Protein AF-S3ME05-F1 (afdb_monomer_lite)

Organism: NCBI:txid1125702

Secondary structure (DSSP, 8-state):
---HHHHHHH-HHHHHHTT--TTSPPPPHHHHHHHHHHHHHTT-HHHHHHHHHHHHHHTT-S--TT--------PPP-----HHHHHHHTSS-------

InterPro domains:
  IPR008490 Transposase InsH, N-terminal [PF05598] (5-38)

Structure (mmCIF, N/CA/C/O backbone):
data_AF-S3ME05-F1
#
_entry.id   AF-S3ME05-F1
#
loop_
_atom_site.group_PDB
_atom_site.id
_atom_site.type_symbol
_atom_site.label_atom_id
_atom_site.label_alt_id
_atom_site.label_comp_id
_atom_site.label_asym_id
_atom_site.label_entity_id
_atom_site.label_seq_id
_atom_site.pdbx_PDB_ins_code
_atom_site.Cartn_x
_atom_site.Cartn_y
_atom_site.Cartn_z
_atom_site.occupancy
_atom_site.B_iso_or_equiv
_atom_site.auth_seq_id
_atom_site.auth_comp_id
_atom_site.auth_asym_id
_atom_site.auth_atom_id
_atom_site.pdbx_PDB_model_num
ATOM 1 N N . MET A 1 1 ? 15.955 -0.410 4.657 1.00 43.22 1 MET A N 1
ATOM 2 C CA . MET A 1 1 ? 15.438 0.116 3.371 1.00 43.22 1 MET A CA 1
ATOM 3 C C . MET A 1 1 ? 14.282 -0.781 2.953 1.00 43.22 1 MET A C 1
ATOM 5 O O . MET A 1 1 ? 14.539 -1.882 2.508 1.00 43.22 1 MET A O 1
ATOM 9 N N . SER A 1 2 ? 13.024 -0.397 3.193 1.00 52.50 2 SER A N 1
ATOM 10 C CA . SER A 1 2 ? 11.872 -1.231 2.802 1.00 52.50 2 SER A CA 1
ATOM 11 C C . SER A 1 2 ? 11.170 -0.591 1.611 1.00 52.50 2 SER A C 1
ATOM 13 O O . SER A 1 2 ? 10.152 0.081 1.776 1.00 52.50 2 SER A O 1
ATOM 15 N N . THR A 1 3 ? 11.734 -0.747 0.411 1.00 67.25 3 THR A N 1
ATOM 16 C CA . THR A 1 3 ? 10.977 -0.430 -0.805 1.00 67.25 3 THR A CA 1
ATOM 17 C C . THR A 1 3 ? 9.846 -1.457 -0.959 1.00 67.25 3 THR A C 1
ATOM 19 O O . THR A 1 3 ? 9.983 -2.595 -0.499 1.00 67.25 3 THR A O 1
ATOM 22 N N . PRO A 1 4 ? 8.703 -1.097 -1.567 1.00 73.00 4 PRO A N 1
ATOM 23 C CA . PRO A 1 4 ? 7.631 -2.055 -1.835 1.00 73.00 4 PRO A CA 1
ATOM 24 C C . PRO A 1 4 ? 8.122 -3.303 -2.586 1.00 73.00 4 PRO A C 1
ATOM 26 O O . PRO A 1 4 ? 7.667 -4.402 -2.302 1.00 73.00 4 PRO A O 1
ATOM 29 N N . GLU A 1 5 ? 9.113 -3.156 -3.468 1.00 81.06 5 GLU A N 1
ATOM 30 C CA . GLU A 1 5 ? 9.746 -4.268 -4.190 1.00 81.06 5 GLU A CA 1
ATOM 31 C C . GLU A 1 5 ? 10.402 -5.276 -3.237 1.00 81.06 5 GLU A C 1
ATOM 33 O O . GLU A 1 5 ? 10.290 -6.484 -3.442 1.00 81.06 5 GLU A O 1
ATOM 38 N N . TYR A 1 6 ? 11.080 -4.789 -2.189 1.00 82.12 6 TYR A N 1
ATOM 39 C CA . TYR A 1 6 ? 11.719 -5.642 -1.189 1.00 82.12 6 TYR A CA 1
ATOM 40 C C . TYR A 1 6 ? 10.676 -6.485 -0.458 1.00 82.12 6 TYR A C 1
ATOM 42 O O . TYR A 1 6 ? 10.831 -7.695 -0.361 1.00 82.12 6 TYR A O 1
ATOM 50 N N . GLN A 1 7 ? 9.567 -5.872 -0.029 1.00 81.62 7 GLN A N 1
ATOM 51 C CA . GLN A 1 7 ? 8.485 -6.598 0.645 1.00 81.62 7 GLN A CA 1
ATOM 52 C C . GLN A 1 7 ? 7.861 -7.672 -0.250 1.00 81.62 7 GLN A C 1
ATOM 54 O O . GLN A 1 7 ? 7.490 -8.737 0.238 1.00 81.62 7 GLN A O 1
ATOM 59 N N . ILE A 1 8 ? 7.735 -7.402 -1.553 1.00 86.50 8 ILE A N 1
ATOM 60 C CA . ILE A 1 8 ? 7.190 -8.373 -2.508 1.00 86.50 8 ILE A CA 1
ATOM 61 C C . ILE A 1 8 ? 8.155 -9.548 -2.680 1.00 86.50 8 ILE A C 1
ATOM 63 O O . ILE A 1 8 ? 7.709 -10.688 -2.652 1.00 86.50 8 ILE A O 1
ATOM 67 N N . ASN A 1 9 ? 9.459 -9.295 -2.810 1.00 84.62 9 ASN A N 1
ATOM 68 C CA . ASN A 1 9 ? 10.458 -10.362 -2.942 1.00 84.62 9 ASN A CA 1
ATOM 69 C C . ASN A 1 9 ? 10.642 -11.183 -1.655 1.00 84.62 9 ASN A C 1
ATOM 71 O O . ASN A 1 9 ? 10.873 -12.386 -1.724 1.00 84.62 9 ASN A O 1
ATOM 75 N N . ASP A 1 10 ? 10.549 -10.545 -0.490 1.00 85.19 10 ASP A N 1
ATOM 76 C CA . ASP A 1 10 ? 10.805 -11.168 0.813 1.00 85.19 10 ASP A CA 1
ATOM 77 C C . ASP A 1 10 ? 9.643 -12.063 1.282 1.00 85.19 10 ASP A C 1
ATOM 79 O O . ASP A 1 10 ? 9.837 -13.023 2.027 1.00 85.19 10 ASP A O 1
ATOM 83 N N . ARG A 1 11 ? 8.410 -11.784 0.832 1.00 87.19 11 ARG A N 1
ATOM 84 C CA . ARG A 1 11 ? 7.201 -12.411 1.384 1.00 87.19 11 ARG A CA 1
ATOM 85 C C . ARG A 1 11 ? 6.371 -13.113 0.319 1.00 87.19 11 ARG A C 1
ATOM 87 O O . ARG A 1 11 ? 5.577 -12.493 -0.386 1.00 87.19 11 ARG A O 1
ATOM 94 N N . LEU A 1 12 ? 6.426 -14.449 0.315 1.00 87.44 12 LEU A N 1
ATOM 95 C CA . LEU A 1 12 ? 5.583 -15.295 -0.546 1.00 87.44 12 LEU A CA 1
ATOM 96 C C . LEU A 1 12 ? 4.080 -15.017 -0.375 1.00 87.44 12 LEU A C 1
ATOM 98 O O . LEU A 1 12 ? 3.326 -15.060 -1.346 1.00 87.44 12 LEU A O 1
ATOM 102 N N . SER A 1 13 ? 3.632 -14.704 0.847 1.00 85.75 13 SER A N 1
ATOM 103 C CA . SER A 1 13 ? 2.241 -14.310 1.104 1.00 85.75 13 SER A CA 1
ATOM 104 C C . SER A 1 13 ? 1.866 -13.019 0.375 1.00 85.75 13 SER A C 1
ATOM 106 O O . SER A 1 13 ? 0.742 -12.900 -0.112 1.00 85.75 13 SER A O 1
ATOM 108 N N . PHE A 1 14 ? 2.809 -12.084 0.236 1.00 85.88 14 PHE A N 1
ATOM 109 C CA . PHE A 1 14 ? 2.587 -10.826 -0.462 1.00 85.88 14 PHE A CA 1
ATOM 110 C C . PHE A 1 14 ? 2.655 -10.993 -1.984 1.00 85.88 14 PHE A C 1
ATOM 112 O O . PHE A 1 14 ? 1.796 -10.454 -2.679 1.00 85.88 14 PHE A O 1
ATOM 119 N N . MET A 1 15 ? 3.560 -11.832 -2.507 1.00 90.44 15 MET A N 1
ATOM 120 C CA . MET A 1 15 ? 3.529 -12.246 -3.922 1.00 90.44 15 MET A CA 1
ATOM 121 C C . MET A 1 15 ? 2.179 -12.867 -4.285 1.00 90.44 15 MET A C 1
ATOM 123 O O . MET A 1 15 ? 1.537 -12.442 -5.244 1.00 90.44 15 MET A O 1
ATOM 127 N N . ARG A 1 16 ? 1.701 -13.816 -3.466 1.00 90.19 16 ARG A N 1
ATOM 128 C CA . ARG A 1 16 ? 0.402 -14.470 -3.664 1.00 90.19 16 ARG A CA 1
ATOM 129 C C . ARG A 1 16 ? -0.751 -13.471 -3.614 1.00 90.19 16 ARG A C 1
ATOM 131 O O . ARG A 1 16 ? -1.663 -13.577 -4.426 1.00 90.19 16 ARG A O 1
ATOM 138 N N . PHE A 1 17 ? -0.713 -12.510 -2.690 1.00 88.56 17 PHE A N 1
ATOM 139 C CA . PHE A 1 17 ? -1.711 -11.440 -2.611 1.00 88.56 17 PHE A CA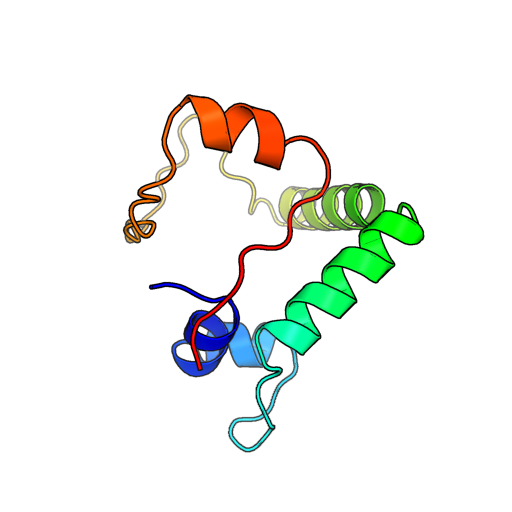 1
ATOM 140 C C . PHE A 1 17 ? -1.748 -10.585 -3.886 1.00 88.56 17 PHE A C 1
ATOM 142 O O . PHE A 1 17 ? -2.828 -10.249 -4.363 1.00 88.56 17 PHE A O 1
ATOM 149 N N . LEU A 1 18 ? -0.585 -10.281 -4.467 1.00 89.81 18 LEU A N 1
ATOM 150 C CA . LEU A 1 18 ? -0.470 -9.548 -5.731 1.00 89.81 18 LEU A CA 1
ATOM 151 C C . LEU A 1 18 ? -0.731 -10.413 -6.975 1.00 89.81 18 LEU A C 1
ATOM 153 O O . LEU A 1 18 ? -0.693 -9.895 -8.088 1.00 89.81 18 LEU A O 1
ATOM 157 N N . GLY A 1 19 ? -0.992 -11.712 -6.804 1.00 91.38 19 GLY A N 1
ATOM 158 C CA . GLY A 1 19 ? -1.183 -12.650 -7.910 1.00 91.38 19 GLY A CA 1
ATOM 159 C C . GLY A 1 19 ? 0.096 -12.961 -8.692 1.00 91.38 19 GLY A C 1
ATOM 160 O O . GLY A 1 19 ? 0.003 -13.441 -9.816 1.00 91.38 19 GLY A O 1
ATOM 161 N N . LEU A 1 20 ? 1.271 -12.690 -8.116 1.00 91.69 20 LEU A N 1
ATOM 162 C CA . LEU A 1 20 ? 2.569 -12.975 -8.722 1.00 91.69 20 LEU A CA 1
ATOM 163 C C . LEU A 1 20 ? 3.005 -14.409 -8.398 1.00 91.69 20 LEU A C 1
ATOM 165 O O . LEU A 1 20 ? 3.000 -14.837 -7.239 1.00 91.69 20 LEU A O 1
ATOM 169 N N . GLY A 1 21 ? 3.414 -15.149 -9.423 1.00 90.56 21 GLY A N 1
ATOM 170 C CA . GLY A 1 21 ? 4.116 -16.419 -9.297 1.00 90.56 21 GLY A CA 1
ATOM 171 C C . GLY A 1 21 ? 5.572 -16.233 -8.859 1.00 90.56 21 GLY A C 1
ATOM 172 O O . GLY A 1 21 ? 6.169 -15.178 -9.037 1.00 90.56 21 GLY A O 1
ATOM 173 N N . ILE A 1 22 ? 6.185 -17.297 -8.332 1.00 85.25 22 ILE A N 1
ATOM 174 C CA . ILE A 1 22 ? 7.575 -17.283 -7.819 1.00 85.25 22 ILE A CA 1
ATOM 175 C C . ILE A 1 22 ? 8.597 -16.859 -8.892 1.00 85.25 22 ILE A C 1
ATOM 177 O O . ILE A 1 22 ? 9.647 -16.313 -8.574 1.00 85.25 22 ILE A O 1
ATOM 181 N N . LYS A 1 23 ? 8.301 -17.131 -10.167 1.00 88.69 23 LYS A N 1
ATOM 182 C CA . LYS A 1 23 ? 9.167 -16.790 -11.305 1.00 88.69 23 LYS A CA 1
ATOM 183 C C . LYS A 1 23 ? 8.789 -15.469 -11.976 1.00 88.69 23 LYS A C 1
ATOM 185 O O . LYS A 1 23 ? 9.461 -15.074 -12.928 1.00 88.69 23 LYS A O 1
ATOM 190 N N . ASP A 1 24 ? 7.719 -14.820 -11.525 1.00 90.06 24 ASP A N 1
ATOM 191 C CA . ASP A 1 24 ? 7.256 -13.584 -12.138 1.00 90.06 24 ASP A CA 1
ATOM 192 C C . ASP A 1 24 ? 8.172 -12.431 -11.748 1.00 90.06 24 ASP A C 1
ATOM 194 O O . ASP A 1 24 ? 8.711 -12.358 -10.642 1.00 90.06 24 ASP A O 1
ATOM 198 N N . LYS A 1 25 ? 8.348 -11.499 -12.684 1.00 89.12 25 LYS A N 1
ATOM 199 C CA . LYS A 1 25 ? 9.157 -10.313 -12.440 1.00 89.12 25 LYS A CA 1
ATOM 200 C C . LYS A 1 25 ? 8.434 -9.405 -11.446 1.00 89.12 25 LYS A C 1
ATOM 202 O O . LYS A 1 25 ? 7.368 -8.874 -11.754 1.00 89.12 25 LYS A O 1
ATOM 207 N N . VAL A 1 26 ? 9.056 -9.174 -10.292 1.00 89.00 26 VAL A N 1
ATOM 208 C CA . VAL A 1 26 ? 8.588 -8.165 -9.339 1.00 89.00 26 VAL A CA 1
ATOM 209 C C . VAL A 1 26 ? 8.732 -6.774 -9.976 1.00 89.00 26 VAL A C 1
ATOM 211 O O . VAL A 1 26 ? 9.803 -6.463 -10.510 1.00 89.00 26 VAL A O 1
ATOM 214 N N . PRO A 1 27 ? 7.672 -5.942 -9.973 1.00 88.62 27 PRO A N 1
ATOM 215 C CA . PRO A 1 27 ? 7.748 -4.573 -10.469 1.00 88.62 27 PRO A CA 1
ATOM 216 C C . PRO A 1 27 ? 8.809 -3.780 -9.713 1.00 88.62 27 PRO A C 1
ATOM 218 O O . PRO A 1 27 ? 8.881 -3.888 -8.492 1.00 88.62 27 PRO A O 1
ATOM 221 N N . ASP A 1 28 ? 9.585 -2.968 -10.428 1.00 87.50 28 ASP A N 1
ATOM 222 C CA . ASP A 1 28 ? 10.562 -2.083 -9.797 1.00 87.50 28 ASP A CA 1
ATOM 223 C C . ASP A 1 28 ? 9.895 -0.851 -9.140 1.00 87.50 28 ASP A C 1
ATOM 225 O O . ASP A 1 28 ? 8.706 -0.566 -9.326 1.00 87.50 28 ASP A O 1
ATOM 229 N N . ALA A 1 29 ? 10.664 -0.080 -8.373 1.00 83.19 29 ALA A N 1
ATOM 230 C CA . ALA A 1 29 ? 10.200 1.044 -7.572 1.00 83.19 29 ALA A CA 1
ATOM 231 C C . ALA A 1 29 ? 9.581 2.114 -8.465 1.00 83.19 29 ALA A C 1
ATOM 233 O O . ALA A 1 29 ? 8.578 2.728 -8.103 1.00 83.19 29 ALA A O 1
ATOM 234 N N . LYS A 1 30 ? 10.144 2.299 -9.663 1.00 86.44 30 LYS A N 1
ATOM 235 C CA . LYS A 1 30 ? 9.642 3.236 -10.666 1.00 86.44 30 LYS A CA 1
ATOM 236 C C . LYS A 1 30 ? 8.277 2.804 -11.194 1.00 86.44 30 LYS A C 1
ATOM 238 O O . LYS A 1 30 ? 7.391 3.642 -11.350 1.00 86.44 30 LYS A O 1
ATOM 243 N N . THR A 1 31 ? 8.086 1.511 -11.432 1.00 89.25 31 THR A N 1
ATOM 244 C CA . THR A 1 31 ? 6.815 0.933 -11.879 1.00 89.25 31 THR A CA 1
ATOM 245 C C . THR A 1 31 ? 5.741 1.084 -10.806 1.00 89.25 31 THR A C 1
ATOM 247 O O . THR A 1 31 ? 4.626 1.515 -11.104 1.00 89.25 31 THR A O 1
ATOM 250 N N . ILE A 1 32 ? 6.082 0.802 -9.547 1.00 87.75 32 ILE A N 1
ATOM 251 C CA . ILE A 1 32 ? 5.168 0.951 -8.405 1.00 87.75 32 ILE A CA 1
ATOM 252 C C . ILE A 1 32 ? 4.805 2.424 -8.185 1.00 87.75 32 ILE A C 1
ATOM 254 O O . ILE A 1 32 ? 3.642 2.749 -7.939 1.00 87.75 32 ILE A O 1
ATOM 258 N N . TRP A 1 33 ? 5.774 3.328 -8.326 1.00 87.50 33 TRP A N 1
ATOM 259 C CA . TRP A 1 33 ? 5.534 4.766 -8.252 1.00 87.50 33 TRP A CA 1
ATOM 260 C C . TRP A 1 33 ? 4.588 5.244 -9.359 1.00 87.50 33 TRP A C 1
ATOM 262 O O . TRP A 1 33 ? 3.587 5.891 -9.063 1.00 87.50 33 TRP A O 1
ATOM 272 N N . LEU A 1 34 ? 4.828 4.855 -10.615 1.00 90.81 34 LEU A N 1
ATOM 273 C CA . LEU A 1 34 ? 3.966 5.235 -11.738 1.00 90.81 34 LEU A CA 1
ATOM 274 C C . LEU A 1 34 ? 2.533 4.711 -11.567 1.00 90.81 34 LEU A C 1
ATOM 276 O O . LEU A 1 34 ? 1.570 5.390 -11.917 1.00 90.81 34 LEU A O 1
ATOM 280 N N . PHE A 1 35 ? 2.381 3.506 -11.015 1.00 89.88 35 PHE A N 1
ATOM 281 C CA . PHE A 1 35 ? 1.073 2.967 -10.653 1.00 89.88 35 PHE A CA 1
ATOM 282 C C . PHE A 1 35 ? 0.367 3.853 -9.619 1.00 89.88 35 PHE A C 1
ATOM 284 O O . PHE A 1 35 ? -0.802 4.194 -9.804 1.00 89.88 35 PHE A O 1
ATOM 291 N N . LYS A 1 36 ? 1.076 4.271 -8.564 1.00 87.88 36 LYS A N 1
ATOM 292 C CA . LYS A 1 36 ? 0.534 5.169 -7.537 1.00 87.88 36 LYS A CA 1
ATOM 293 C C . LYS A 1 36 ? 0.112 6.520 -8.122 1.00 87.88 36 LYS A C 1
ATOM 295 O O . LYS A 1 36 ? -0.990 6.968 -7.819 1.00 87.88 36 LYS A O 1
ATOM 300 N N . GLU A 1 37 ? 0.930 7.128 -8.978 1.00 91.44 37 GLU A N 1
ATOM 301 C CA . GLU A 1 37 ? 0.595 8.406 -9.626 1.00 91.44 37 GLU A CA 1
ATOM 302 C C . GLU A 1 37 ? -0.689 8.298 -10.447 1.00 91.44 37 GLU A C 1
ATOM 304 O O . GLU A 1 37 ? -1.610 9.089 -10.263 1.00 91.44 37 GLU A O 1
ATOM 309 N N . ARG A 1 38 ? -0.828 7.241 -11.255 1.00 94.69 38 ARG A N 1
ATOM 310 C CA . ARG A 1 38 ? -2.051 7.002 -12.038 1.00 94.69 38 ARG A CA 1
ATOM 311 C C . ARG A 1 38 ? -3.297 6.851 -11.163 1.00 94.69 38 ARG A C 1
ATOM 313 O O . ARG A 1 38 ? -4.382 7.276 -11.558 1.00 94.69 38 ARG A O 1
ATOM 320 N N . LEU A 1 39 ? -3.170 6.253 -9.975 1.00 93.50 39 LEU A N 1
ATOM 321 C CA . LEU A 1 39 ? -4.282 6.159 -9.023 1.00 93.50 39 LEU A CA 1
ATOM 322 C C . LEU A 1 39 ? -4.675 7.521 -8.440 1.00 93.50 39 LEU A C 1
ATOM 324 O O . LEU A 1 39 ? -5.861 7.749 -8.189 1.00 93.50 39 LEU A O 1
ATOM 328 N N . ILE A 1 40 ? -3.699 8.401 -8.210 1.00 90.00 40 ILE A N 1
ATOM 329 C CA . ILE A 1 40 ? -3.921 9.763 -7.711 1.00 90.00 40 ILE A CA 1
ATOM 330 C C . ILE A 1 40 ? -4.578 10.614 -8.798 1.00 90.00 40 ILE A C 1
ATOM 332 O O . ILE A 1 40 ? -5.625 11.209 -8.550 1.00 90.00 40 ILE A O 1
ATOM 336 N N . GLU A 1 41 ? -4.023 10.610 -10.011 1.00 92.62 41 GLU A N 1
ATOM 337 C CA . GLU A 1 41 ? -4.581 11.306 -11.177 1.00 92.62 41 GLU A CA 1
ATOM 338 C C . GLU A 1 41 ? -6.026 10.867 -11.449 1.00 92.62 41 GLU A C 1
ATOM 340 O O . GLU A 1 41 ? -6.914 11.693 -11.661 1.00 92.62 41 GLU A O 1
ATOM 345 N N . GLY A 1 42 ? -6.290 9.561 -11.354 1.00 94.25 42 GLY A N 1
ATOM 346 C CA . GLY A 1 42 ? -7.626 8.989 -11.499 1.00 94.25 42 GLY A CA 1
ATOM 347 C C . GLY A 1 42 ? -8.561 9.207 -10.304 1.00 94.25 42 GLY A C 1
ATOM 348 O O . GLY A 1 42 ? -9.699 8.736 -10.351 1.00 94.25 42 GLY A O 1
ATOM 349 N N . LYS A 1 43 ? -8.112 9.862 -9.219 1.00 92.62 43 LYS A N 1
ATOM 350 C CA . LYS A 1 43 ? -8.848 10.022 -7.945 1.00 92.62 43 LYS A CA 1
ATOM 351 C C . LYS A 1 43 ? -9.452 8.699 -7.448 1.00 92.62 43 LYS A C 1
ATOM 353 O O . LYS A 1 43 ? -10.573 8.644 -6.936 1.00 92.62 43 LYS A O 1
ATOM 358 N N . ALA A 1 44 ? -8.721 7.610 -7.671 1.00 93.75 44 ALA A N 1
ATOM 359 C CA . ALA A 1 44 ? -9.169 6.247 -7.418 1.00 93.75 44 ALA A CA 1
ATOM 360 C C . ALA A 1 44 ? -8.608 5.688 -6.107 1.00 93.75 44 ALA A C 1
ATOM 362 O O . ALA A 1 44 ? -9.189 4.755 -5.556 1.00 93.75 44 ALA A O 1
ATOM 363 N N . SER A 1 45 ? -7.510 6.261 -5.606 1.00 89.00 45 SER A N 1
ATOM 364 C CA . SER A 1 45 ? -6.836 5.828 -4.379 1.00 89.00 45 SER A CA 1
ATOM 365 C C . SER A 1 45 ? -7.802 5.730 -3.195 1.00 89.00 45 SER A C 1
ATOM 367 O O . SER A 1 45 ? -7.983 4.645 -2.651 1.00 89.00 45 SER A O 1
ATOM 369 N N . GLU A 1 46 ? -8.484 6.820 -2.853 1.00 89.38 46 GLU A N 1
ATOM 370 C CA . GLU A 1 46 ? -9.428 6.884 -1.729 1.00 89.38 46 GLU A CA 1
ATOM 371 C C . GLU A 1 46 ? -10.559 5.854 -1.869 1.00 89.38 46 GLU A C 1
ATOM 373 O O . GLU A 1 46 ? -10.784 5.038 -0.979 1.00 89.38 46 GLU A O 1
ATOM 378 N N . LYS A 1 47 ? -11.188 5.782 -3.048 1.00 93.38 47 LYS A N 1
ATOM 379 C CA . LYS A 1 47 ? -12.274 4.825 -3.321 1.00 93.38 47 LYS A CA 1
ATOM 380 C C . LYS A 1 47 ? -11.830 3.367 -3.176 1.00 93.38 47 LYS A C 1
ATOM 382 O O . LYS A 1 47 ? -12.617 2.523 -2.736 1.00 93.38 47 LYS A O 1
ATOM 387 N N . LEU A 1 48 ? -10.599 3.055 -3.584 1.00 93.00 48 LEU A N 1
ATOM 388 C CA . LEU A 1 48 ? -10.018 1.721 -3.439 1.00 93.00 48 LEU A CA 1
ATOM 389 C C . LEU A 1 48 ? -9.745 1.395 -1.970 1.00 93.00 48 LEU A C 1
ATOM 391 O O . LEU A 1 48 ? -10.109 0.304 -1.533 1.00 93.00 48 LEU A O 1
ATOM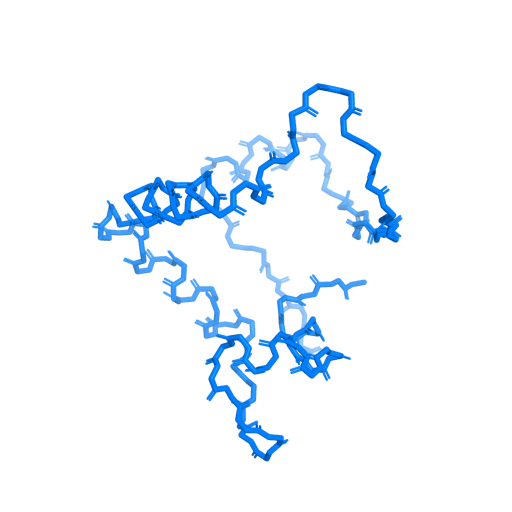 395 N N . PHE A 1 49 ? -9.180 2.336 -1.210 1.00 89.94 49 PHE A N 1
ATOM 396 C CA . PHE A 1 49 ? -8.958 2.176 0.229 1.00 89.94 49 PHE A CA 1
ATOM 397 C C . PHE A 1 49 ? -10.268 1.979 0.989 1.00 89.94 49 PHE A C 1
ATOM 399 O O . PHE A 1 49 ? -10.377 1.032 1.765 1.00 89.94 49 PHE A O 1
ATOM 406 N N . ASP A 1 50 ? -11.294 2.775 0.700 1.00 92.75 50 ASP A N 1
ATOM 407 C CA . ASP A 1 50 ? -12.615 2.632 1.312 1.00 92.75 50 ASP A CA 1
ATOM 408 C C . ASP A 1 50 ? -13.239 1.271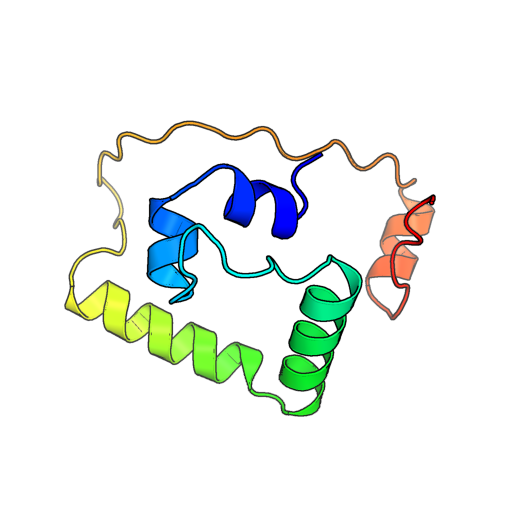 1.018 1.00 92.75 50 ASP A C 1
ATOM 410 O O . ASP A 1 50 ? -13.812 0.620 1.894 1.00 92.75 50 ASP A O 1
ATOM 414 N N . ARG A 1 51 ? -13.146 0.814 -0.237 1.00 94.88 51 ARG A N 1
ATOM 415 C CA . ARG A 1 51 ? -13.661 -0.502 -0.618 1.00 94.88 51 ARG A CA 1
ATOM 416 C C . ARG A 1 51 ? -12.904 -1.609 0.101 1.00 94.88 51 ARG A C 1
ATOM 418 O O . ARG A 1 51 ? -13.543 -2.517 0.621 1.00 94.88 51 ARG A O 1
ATOM 425 N N . PHE A 1 52 ? -11.580 -1.526 0.141 1.00 90.06 52 PHE A N 1
ATOM 426 C CA . PHE A 1 52 ? -10.750 -2.506 0.826 1.00 90.06 52 PHE A CA 1
ATOM 427 C C . PHE A 1 52 ? -11.055 -2.541 2.328 1.00 90.06 52 PHE A C 1
ATOM 429 O O . PHE A 1 52 ? -11.309 -3.612 2.873 1.00 90.06 52 PHE A O 1
ATOM 436 N N . GLY A 1 53 ? -11.159 -1.375 2.968 1.00 90.94 53 GLY A N 1
ATOM 437 C CA . GLY A 1 53 ? -11.546 -1.242 4.370 1.00 90.94 53 GLY A CA 1
ATOM 438 C C . GLY A 1 53 ? -12.912 -1.860 4.663 1.00 90.94 53 GLY A C 1
ATOM 439 O O . GLY A 1 53 ? -13.051 -2.601 5.632 1.00 90.94 53 GLY A O 1
ATOM 440 N N . ARG A 1 54 ? -13.914 -1.654 3.797 1.00 93.56 54 ARG A N 1
ATOM 441 C CA . ARG A 1 54 ? -15.226 -2.314 3.940 1.00 93.56 54 ARG A CA 1
ATOM 442 C C . ARG A 1 54 ? -15.133 -3.838 3.885 1.00 93.56 54 ARG A C 1
ATOM 444 O O . ARG A 1 54 ? -15.830 -4.501 4.646 1.00 93.56 54 ARG A O 1
ATOM 451 N N . GLU A 1 55 ? -14.299 -4.400 3.015 1.00 92.94 55 GLU A N 1
ATOM 452 C CA . GLU A 1 55 ? -14.110 -5.855 2.955 1.00 92.94 55 GLU A CA 1
ATOM 453 C C . GLU A 1 55 ? -13.376 -6.389 4.193 1.00 92.94 55 GLU A C 1
ATOM 455 O O . GLU A 1 55 ? -13.803 -7.392 4.762 1.00 92.94 55 GLU A O 1
ATOM 460 N N . LEU A 1 56 ? -12.352 -5.685 4.687 1.00 90.50 56 LEU A N 1
ATOM 461 C CA . LEU A 1 56 ? -11.701 -6.033 5.956 1.00 90.50 56 LEU A CA 1
ATOM 462 C C . LEU A 1 56 ? -12.686 -5.986 7.131 1.00 90.50 56 LEU A C 1
ATOM 464 O O . LEU A 1 56 ? -12.684 -6.884 7.973 1.00 90.50 56 LEU A O 1
ATOM 468 N N . ALA A 1 57 ? -13.557 -4.972 7.170 1.00 89.75 57 ALA A N 1
ATOM 469 C CA . ALA A 1 57 ? -14.586 -4.831 8.196 1.00 89.75 57 ALA A CA 1
ATOM 470 C C . ALA A 1 57 ? -15.567 -6.009 8.176 1.00 89.75 57 ALA A C 1
ATOM 472 O O . ALA A 1 57 ? -15.856 -6.583 9.223 1.00 89.75 57 ALA A O 1
ATOM 473 N N . LYS A 1 58 ? -16.043 -6.404 6.986 1.00 92.75 58 LYS A N 1
ATOM 474 C CA . LYS A 1 58 ? -16.944 -7.556 6.812 1.00 92.75 58 LYS A CA 1
ATOM 475 C C . LYS A 1 58 ? -16.327 -8.860 7.309 1.00 92.75 58 LYS A C 1
ATOM 477 O O . LYS A 1 58 ? -17.037 -9.689 7.862 1.00 92.75 58 LYS A O 1
ATOM 482 N N . GLN A 1 59 ? -15.023 -9.031 7.114 1.00 89.44 59 GLN A N 1
ATOM 483 C CA . GLN A 1 59 ? -14.291 -10.223 7.544 1.00 89.44 59 GLN A CA 1
ATOM 484 C C . GLN A 1 59 ? -13.848 -10.159 9.017 1.00 89.44 59 GLN A C 1
ATOM 486 O O . GLN A 1 59 ? -13.145 -11.054 9.475 1.00 89.44 59 GLN A O 1
ATOM 491 N N . ASN A 1 60 ? -14.238 -9.119 9.769 1.00 85.25 60 ASN A N 1
ATOM 492 C CA . ASN A 1 60 ? -13.780 -8.858 11.141 1.00 85.25 60 ASN A CA 1
ATOM 493 C C . ASN A 1 60 ? -12.245 -8.794 11.281 1.00 85.25 60 ASN A C 1
ATOM 495 O O . ASN A 1 60 ? -11.699 -9.102 12.336 1.00 85.25 60 ASN A O 1
ATOM 499 N N . LEU A 1 61 ? -11.549 -8.365 10.224 1.00 83.81 61 LEU A N 1
ATOM 500 C CA . LEU A 1 61 ? -10.088 -8.219 10.191 1.00 83.81 61 LEU A CA 1
ATOM 501 C C . LEU A 1 61 ? -9.618 -6.811 10.584 1.00 83.81 61 LEU A C 1
ATOM 503 O O . LEU A 1 61 ? -8.421 -6.532 10.582 1.00 83.81 61 LEU A O 1
ATOM 507 N N . ILE A 1 62 ? -10.545 -5.909 10.912 1.00 81.44 62 ILE A N 1
ATOM 508 C CA . ILE A 1 62 ? -10.211 -4.611 11.500 1.00 81.44 62 ILE A CA 1
ATOM 509 C C . ILE A 1 62 ? -10.088 -4.803 13.008 1.00 81.44 62 ILE A C 1
ATOM 511 O O . ILE A 1 62 ? -11.090 -5.043 13.684 1.00 81.44 62 ILE A O 1
ATOM 515 N N . GLY A 1 63 ? -8.863 -4.674 13.521 1.00 72.75 63 GLY A N 1
ATOM 516 C CA . GLY A 1 63 ? -8.609 -4.641 14.957 1.00 72.75 63 GLY A CA 1
ATOM 517 C C . GLY A 1 63 ? -9.373 -3.482 15.592 1.00 72.75 63 GLY A C 1
ATOM 518 O O . GLY A 1 63 ? -9.131 -2.320 15.271 1.00 72.75 63 GLY A O 1
ATOM 519 N N . LYS A 1 64 ? -10.328 -3.804 16.463 1.00 73.75 64 LYS A N 1
ATOM 520 C CA . LYS A 1 64 ? -11.033 -2.826 17.298 1.00 73.75 64 LYS A CA 1
ATOM 521 C C . LYS A 1 64 ? -10.258 -2.619 18.596 1.00 73.75 64 LYS A C 1
ATOM 523 O O . LYS A 1 64 ? -9.361 -3.402 18.918 1.00 73.75 64 LYS A O 1
ATOM 528 N N . GLU A 1 65 ? -10.620 -1.592 19.352 1.00 68.75 65 GLU A N 1
ATOM 529 C CA . GLU A 1 65 ? -10.091 -1.390 20.701 1.00 68.75 65 GLU A CA 1
ATOM 530 C C . GLU A 1 65 ? -10.179 -2.692 21.524 1.00 68.75 65 GLU A C 1
ATOM 532 O O . GLU A 1 65 ? -11.197 -3.383 21.499 1.00 68.75 65 GLU A O 1
ATOM 537 N N . GLY A 1 66 ? -9.077 -3.068 22.182 1.00 68.06 66 GLY A N 1
ATOM 538 C CA . GLY A 1 66 ? -8.963 -4.325 22.933 1.00 68.06 66 GLY A CA 1
ATOM 539 C C . GLY A 1 66 ? -8.578 -5.567 22.114 1.00 68.06 66 GLY A C 1
ATOM 540 O O . GLY A 1 66 ? -8.449 -6.645 22.691 1.00 68.06 66 GLY A O 1
ATOM 541 N N . THR A 1 67 ? -8.355 -5.456 20.798 1.00 73.12 67 THR A N 1
ATOM 542 C CA . THR A 1 67 ? -7.865 -6.586 19.985 1.00 73.12 67 THR A CA 1
ATOM 543 C C . THR A 1 67 ? -6.374 -6.811 20.233 1.00 73.12 67 THR A C 1
ATOM 545 O O . THR A 1 67 ? -5.556 -5.950 19.913 1.00 73.12 67 THR A O 1
ATOM 548 N N . ILE A 1 68 ? -6.011 -7.977 20.773 1.00 71.81 68 ILE A N 1
ATOM 549 C CA . ILE A 1 68 ? -4.611 -8.403 20.898 1.00 71.81 68 ILE A CA 1
ATOM 550 C C . ILE A 1 68 ? -4.163 -8.944 19.540 1.00 71.81 68 ILE A C 1
ATOM 552 O O . ILE A 1 68 ? -4.733 -9.910 19.035 1.00 71.81 68 ILE A O 1
ATOM 556 N N . ILE A 1 69 ? -3.156 -8.307 18.947 1.00 70.31 69 ILE A N 1
ATOM 557 C CA . ILE A 1 69 ? -2.586 -8.694 17.655 1.00 70.31 69 ILE A CA 1
ATOM 558 C C . ILE A 1 69 ? -1.152 -9.161 17.903 1.00 70.31 69 ILE A C 1
ATOM 560 O O . ILE A 1 69 ? -0.357 -8.413 18.469 1.00 70.31 69 ILE A O 1
ATOM 564 N N . ASP A 1 70 ? -0.818 -10.373 17.463 1.00 73.50 70 ASP A N 1
ATOM 565 C CA . ASP A 1 70 ? 0.573 -10.820 17.370 1.00 73.50 70 ASP A CA 1
ATOM 566 C C . ASP A 1 70 ? 1.200 -10.186 16.121 1.00 73.50 70 ASP A C 1
ATOM 568 O O . ASP A 1 70 ? 0.907 -10.580 14.989 1.00 73.50 70 ASP A O 1
ATOM 572 N N . ALA A 1 71 ? 1.965 -9.112 16.314 1.00 67.19 71 ALA A N 1
ATOM 573 C CA . ALA A 1 71 ? 2.543 -8.324 15.232 1.00 67.19 71 ALA A CA 1
ATOM 574 C C . ALA A 1 71 ? 4.059 -8.195 15.394 1.00 67.19 71 ALA A C 1
ATOM 576 O O . ALA A 1 71 ? 4.562 -7.808 16.447 1.00 67.19 71 ALA A O 1
ATOM 577 N N . THR A 1 72 ? 4.796 -8.443 14.312 1.00 64.06 72 THR A N 1
ATOM 578 C CA . THR A 1 72 ? 6.221 -8.105 14.231 1.00 64.06 72 THR A CA 1
ATOM 579 C C . THR A 1 72 ? 6.368 -6.635 13.841 1.00 64.06 72 THR A C 1
ATOM 581 O O . THR A 1 72 ? 5.922 -6.230 12.765 1.00 64.06 72 THR A O 1
ATOM 584 N N . ILE A 1 73 ? 6.995 -5.827 14.701 1.00 62.94 73 ILE A N 1
ATOM 585 C CA . ILE A 1 73 ? 7.317 -4.427 14.392 1.00 62.94 73 ILE A CA 1
ATOM 586 C C . ILE A 1 73 ? 8.392 -4.409 13.301 1.00 62.94 73 ILE A C 1
ATOM 588 O O . ILE A 1 73 ? 9.439 -5.035 13.445 1.00 62.94 73 ILE A O 1
ATOM 592 N N . VAL A 1 74 ? 8.131 -3.692 12.208 1.00 62.75 74 VAL A N 1
ATOM 593 C CA . VAL A 1 74 ? 9.102 -3.489 11.126 1.00 62.75 74 VAL A CA 1
ATOM 594 C C . VAL A 1 74 ? 9.623 -2.061 11.226 1.00 62.75 74 VAL A C 1
ATOM 596 O O . VAL A 1 74 ? 8.839 -1.115 11.146 1.00 62.75 74 VAL A O 1
ATOM 599 N N . GLU A 1 75 ? 10.932 -1.889 11.413 1.00 56.22 75 GLU A N 1
ATOM 600 C CA . GLU A 1 75 ? 11.539 -0.558 11.478 1.00 56.22 75 GLU A CA 1
ATOM 601 C C . GLU A 1 75 ? 11.420 0.159 10.127 1.00 56.22 75 GLU A C 1
ATOM 603 O O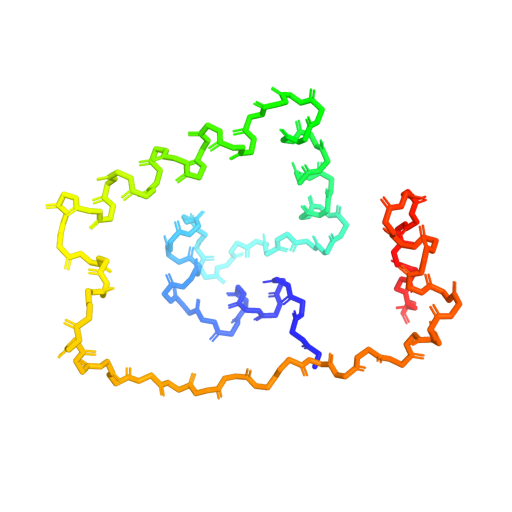 . GLU A 1 75 ? 11.895 -0.315 9.087 1.00 56.22 75 GLU A O 1
ATOM 608 N N .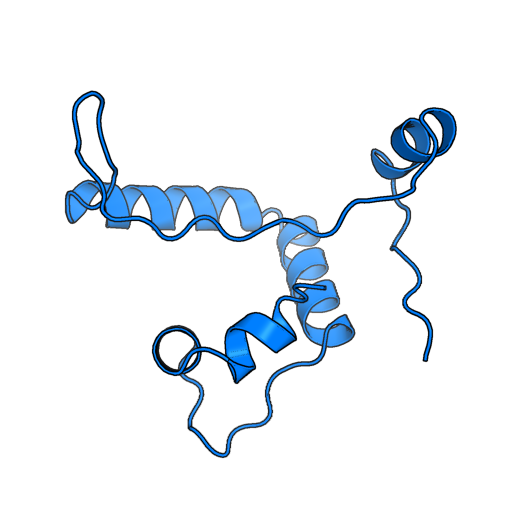 ALA A 1 76 ? 10.778 1.327 10.137 1.00 53.84 76 ALA A N 1
ATOM 609 C CA . ALA A 1 76 ? 10.758 2.199 8.976 1.00 53.84 76 ALA A CA 1
ATOM 610 C C . ALA A 1 76 ? 12.157 2.815 8.776 1.00 53.84 76 ALA A C 1
ATOM 612 O O . ALA A 1 76 ? 12.784 3.237 9.749 1.00 53.84 76 ALA A O 1
ATOM 613 N N . PRO A 1 77 ? 12.671 2.893 7.534 1.00 54.47 77 PRO A N 1
ATOM 614 C CA . PRO A 1 77 ? 13.949 3.544 7.275 1.00 54.47 77 PRO A CA 1
ATOM 615 C C . PRO A 1 77 ? 13.905 5.011 7.723 1.00 54.47 77 PRO A C 1
ATOM 617 O O . PRO A 1 77 ? 12.997 5.751 7.346 1.00 54.47 77 PRO A O 1
ATOM 620 N N . ILE A 1 78 ? 14.902 5.421 8.510 1.00 58.62 78 ILE A N 1
ATOM 621 C CA . ILE A 1 78 ? 15.033 6.785 9.030 1.00 58.62 78 ILE A CA 1
ATOM 622 C C . ILE A 1 78 ? 15.229 7.745 7.850 1.00 58.62 78 ILE A C 1
ATOM 624 O O . ILE A 1 78 ? 16.264 7.724 7.177 1.00 58.62 78 ILE A O 1
ATOM 628 N N . GLN A 1 79 ? 14.227 8.587 7.588 1.00 55.84 79 GLN A N 1
ATOM 629 C CA . GLN A 1 79 ? 14.365 9.699 6.652 1.00 55.84 79 GLN A CA 1
ATOM 630 C C . GLN A 1 79 ? 15.292 10.752 7.264 1.00 55.84 79 GLN A C 1
ATOM 632 O O . GLN A 1 79 ? 14.982 11.334 8.299 1.00 55.84 79 GLN A O 1
ATOM 637 N N . HIS A 1 80 ? 16.414 11.018 6.596 1.00 53.78 80 HIS A N 1
ATOM 638 C CA . HIS A 1 80 ? 17.351 12.090 6.949 1.00 53.78 80 HIS A CA 1
ATOM 639 C C . HIS A 1 80 ? 16.966 13.428 6.295 1.00 53.78 80 HIS A C 1
ATOM 641 O O . HIS A 1 80 ? 17.832 14.262 6.049 1.00 53.78 80 HIS A O 1
ATOM 647 N N . ASN A 1 81 ? 15.683 13.635 5.984 1.00 60.31 81 ASN A N 1
ATOM 648 C CA . ASN A 1 81 ? 15.239 14.909 5.431 1.00 60.31 81 ASN A CA 1
ATOM 649 C C . ASN A 1 81 ? 15.210 15.963 6.537 1.00 60.31 81 ASN A C 1
ATOM 651 O O . ASN A 1 81 ? 14.613 15.764 7.603 1.00 60.31 81 ASN A O 1
ATOM 655 N N . SER A 1 82 ? 15.833 17.104 6.263 1.00 56.53 82 SER A N 1
ATOM 656 C CA . SER A 1 82 ? 15.819 18.255 7.166 1.00 56.53 82 SER A CA 1
ATOM 657 C C . SER A 1 82 ? 14.391 18.797 7.318 1.00 56.53 82 SER A C 1
ATOM 659 O O . SER A 1 82 ? 13.557 18.649 6.423 1.00 56.53 82 SER A O 1
ATOM 661 N N . LYS A 1 83 ? 14.073 19.458 8.444 1.00 56.12 83 LYS A N 1
ATOM 662 C CA . LYS A 1 83 ? 12.727 20.034 8.681 1.00 56.12 83 LYS A CA 1
ATOM 663 C C . LYS A 1 83 ? 12.269 20.973 7.552 1.00 56.12 83 LYS A C 1
ATOM 665 O O . LYS A 1 83 ? 11.079 21.022 7.260 1.00 56.12 83 LYS A O 1
ATOM 670 N N . GLU A 1 84 ? 13.210 21.652 6.901 1.00 53.69 84 GLU A N 1
ATOM 671 C CA . GLU A 1 84 ? 12.980 22.522 5.739 1.00 53.69 84 GLU A CA 1
ATOM 672 C C . GLU A 1 84 ? 12.635 21.737 4.458 1.00 53.69 84 GLU A C 1
ATOM 674 O O . GLU A 1 84 ? 11.764 22.157 3.699 1.00 53.69 84 GLU A O 1
ATOM 679 N N . GLU A 1 85 ? 13.216 20.551 4.247 1.00 51.56 85 GLU A N 1
ATOM 680 C CA . GLU A 1 85 ? 12.890 19.674 3.110 1.00 51.56 85 GLU A CA 1
ATOM 681 C C . GLU A 1 85 ? 11.514 19.014 3.269 1.00 51.56 85 GLU A C 1
ATOM 683 O O . GLU A 1 85 ? 10.787 18.850 2.290 1.00 51.56 85 GLU A O 1
ATOM 688 N N . ASN A 1 86 ? 11.097 18.699 4.499 1.00 51.34 86 ASN A N 1
ATOM 689 C CA . ASN A 1 86 ? 9.782 18.102 4.772 1.00 51.34 86 ASN A CA 1
ATOM 690 C C . ASN A 1 86 ? 8.605 19.039 4.434 1.00 51.34 86 ASN A C 1
ATOM 692 O O . ASN A 1 86 ? 7.505 18.562 4.149 1.00 51.34 86 ASN A O 1
ATOM 696 N N . GLY A 1 87 ? 8.826 20.360 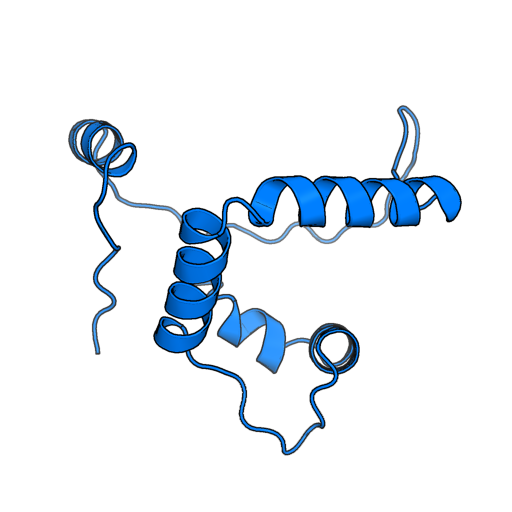4.424 1.00 48.84 87 GLY A N 1
ATOM 697 C CA . GLY A 1 87 ? 7.834 21.340 3.967 1.00 48.84 87 GLY A CA 1
ATOM 698 C C . GLY A 1 87 ? 7.615 21.309 2.450 1.00 48.84 87 GLY A C 1
ATOM 699 O O . GLY A 1 87 ? 6.495 21.510 1.986 1.00 48.84 87 GLY A O 1
ATOM 700 N N . ILE A 1 88 ? 8.663 20.988 1.687 1.00 46.22 88 ILE A N 1
ATOM 701 C CA . ILE A 1 88 ? 8.639 20.912 0.218 1.00 46.22 88 ILE A CA 1
ATOM 702 C C . ILE A 1 88 ? 8.046 19.569 -0.245 1.00 46.22 88 ILE A C 1
ATOM 704 O O . ILE A 1 88 ? 7.323 19.520 -1.235 1.00 46.22 88 ILE A O 1
ATOM 708 N N . VAL A 1 89 ? 8.250 18.482 0.509 1.00 47.22 89 VAL A N 1
ATOM 709 C CA . VAL A 1 89 ? 7.736 17.136 0.168 1.00 47.22 89 VAL A CA 1
ATOM 710 C C . VAL A 1 89 ? 6.199 17.043 0.211 1.00 47.22 89 VAL A C 1
ATOM 712 O O . VAL A 1 89 ? 5.623 16.169 -0.437 1.00 47.22 89 VAL A O 1
ATOM 715 N N . ASN A 1 90 ? 5.506 17.966 0.891 1.00 43.44 90 ASN A N 1
ATOM 716 C CA . ASN A 1 90 ? 4.038 18.043 0.853 1.00 43.44 90 ASN A CA 1
ATOM 717 C C . ASN A 1 90 ? 3.477 18.595 -0.471 1.00 43.44 90 ASN A C 1
ATOM 719 O O . ASN A 1 90 ? 2.270 18.509 -0.697 1.00 43.44 90 ASN A O 1
ATOM 723 N N . ILE A 1 91 ? 4.323 19.123 -1.365 1.00 38.16 91 ILE A N 1
ATOM 724 C CA . ILE A 1 91 ? 3.940 19.550 -2.713 1.00 38.16 91 ILE A CA 1
ATOM 725 C C . ILE A 1 91 ? 5.047 19.114 -3.692 1.00 38.16 91 ILE A C 1
ATOM 727 O O . ILE A 1 91 ? 5.994 19.839 -3.974 1.00 38.16 91 ILE A O 1
ATOM 731 N N . SER A 1 92 ? 4.891 17.926 -4.281 1.00 42.09 92 SER A N 1
ATOM 732 C CA . SER A 1 92 ? 5.523 17.529 -5.556 1.00 42.09 92 SER A CA 1
ATOM 733 C C . SER A 1 92 ? 7.058 17.403 -5.642 1.00 42.09 92 SER A C 1
ATOM 735 O O . SER A 1 92 ? 7.663 17.905 -6.586 1.00 42.09 92 SER A O 1
ATOM 737 N N . THR A 1 93 ? 7.710 16.622 -4.777 1.00 34.09 93 THR A N 1
ATOM 738 C CA . THR A 1 93 ? 9.076 16.143 -5.084 1.00 34.09 93 THR A CA 1
ATOM 739 C C . THR A 1 93 ? 9.234 14.640 -4.886 1.00 34.09 93 THR A C 1
ATOM 741 O O . THR A 1 93 ? 9.203 14.102 -3.783 1.00 34.09 93 THR A O 1
ATOM 744 N N . VAL A 1 94 ? 9.405 13.957 -6.019 1.00 45.94 94 VAL A N 1
ATOM 745 C CA . VAL A 1 94 ? 9.765 12.541 -6.129 1.00 45.94 94 VAL A CA 1
ATOM 746 C C . VAL A 1 94 ? 11.131 12.329 -5.457 1.00 45.94 94 VAL A C 1
ATOM 748 O O . VAL A 1 94 ? 12.089 13.002 -5.848 1.00 45.94 94 VAL A O 1
ATOM 751 N N . PRO A 1 95 ? 11.274 11.417 -4.477 1.00 44.81 95 PRO A N 1
ATOM 752 C CA . PRO A 1 95 ? 12.583 11.108 -3.919 1.00 44.81 95 PRO A CA 1
ATOM 753 C C . PRO A 1 95 ? 13.452 10.444 -4.994 1.00 44.81 95 PRO A C 1
ATOM 755 O O . PRO A 1 95 ? 13.066 9.449 -5.611 1.00 44.81 95 PRO A O 1
ATOM 758 N N . LYS A 1 96 ? 14.625 11.028 -5.245 1.00 39.81 96 LYS A N 1
ATOM 759 C CA . LYS A 1 96 ? 15.602 10.533 -6.217 1.00 39.81 96 LYS A CA 1
ATOM 760 C C . LYS A 1 96 ? 16.327 9.328 -5.610 1.00 39.81 96 LYS A C 1
ATOM 762 O O . LYS A 1 96 ? 17.086 9.489 -4.659 1.00 39.81 96 LYS A O 1
ATOM 767 N N . TYR A 1 97 ? 16.090 8.133 -6.145 1.00 39.00 97 TYR A N 1
ATOM 768 C CA . TYR A 1 97 ? 16.842 6.937 -5.755 1.00 39.00 97 TYR A CA 1
ATOM 769 C C . TYR A 1 97 ? 18.206 6.922 -6.468 1.00 39.00 97 TYR A C 1
ATOM 771 O O . TYR A 1 97 ? 18.243 7.174 -7.677 1.00 39.00 97 TYR A O 1
ATOM 779 N N . PRO A 1 98 ? 19.324 6.681 -5.755 1.00 33.75 98 PRO A N 1
ATOM 780 C CA . PRO A 1 98 ? 20.619 6.471 -6.389 1.00 33.75 98 PRO A CA 1
ATOM 781 C C . PRO A 1 98 ? 20.635 5.109 -7.099 1.00 33.75 98 PRO A C 1
ATOM 783 O O . PRO A 1 98 ? 19.993 4.168 -6.631 1.00 33.75 98 PRO A O 1
ATOM 786 N N . ASN A 1 99 ? 21.325 5.063 -8.245 1.00 37.28 99 ASN A N 1
ATOM 787 C CA . ASN A 1 99 ? 21.523 3.865 -9.072 1.00 37.28 99 ASN A CA 1
ATOM 788 C C . ASN A 1 99 ? 22.218 2.732 -8.314 1.00 37.28 99 ASN A C 1
ATOM 790 O O . ASN A 1 99 ? 23.116 3.048 -7.500 1.00 37.28 99 ASN A O 1
#

Foldseek 3Di:
DDQVLNVCLVDPVNCVVVVHDNPGDRDDSVRVVVVVVVCVVVVNVVVVVVVVVVVCVVVVVDDDPPDDDPDDDDDDPDDPDDPVRVVCVVPDDDDDDDD

Sequence (99 aa):
MSTPEYQINDRLSFMRFLGLGIKDKVPDAKTIWLFKERLIEGKASEKLFDRFGRELAKQNLIGKEGTIIDATIVEAPIQHNSKEENGIVNISTVPKYPN

Radius of gyration: 16.76 Å; chains: 1; bounding box: 38×40×35 Å

pLDDT: mean 75.1, std 18.52, range [33.75, 94.88]